Protein AF-A0AAV2BES8-F1 (afdb_monomer_lite)

pLDDT: mean 92.17, std 6.55, range [52.53, 98.25]

Secondary structure (DSSP, 8-state):
-THHHHHHHHHHHHTT--S---TT--S-THHHHHHHHHHHHHHHH--S-TTSHHHHHHHHHHHHHHHHHHHHHHHHHH-TTS-HHHHHHHHHHHHT-HHHHHHHTSS-SHHHHHHHHHHHHHHHHTT-HHHHHHHHHHHHHH-GGGHHHHHHHHHHHH-

Sequence (159 aa):
MDEIFHYPQALKYYKGIYNEWDPKITTPPGLYLFTSAILTPLSKVSTLSIIELACFRLVNIFFTIGTLYVIYRILQFHHKKDEPRILLLSSFNITIFPLLYFFNFLYYTDCGSTFFVLLMYYWHLRKFYFSASFAGAVSLLFRQTNIVWMFYFTLLQVY

Radius of gyration: 16.87 Å; chains: 1; bounding box: 44×33×49 Å

Organism: NCBI:txid280406

InterPro domains:
  IPR016900 Alpha-2-glucosyltransferase Alg10 [PF04922] (1-158)
  IPR016900 Alpha-2-glucosyltransferase Alg10 [PTHR12989] (1-158)

Foldseek 3Di:
DCLVQVLVVLLCLLVVNPPDHDPVDPAACLLSPQLSVPQNVVVVVDPDDCSDQQNLLVSLLVLLVLQLVLQLLVCCLVVVPDDSVVSSVVSVCVSCPVVNVVCSRGNALVSLLSNLLSQLVSCLSVVVNVSSVVSLVSSSNSPVVSVVSVVVSVVVVVD

Structure (mmCIF, N/CA/C/O backbone):
data_AF-A0AAV2BES8-F1
#
_entry.id   AF-A0AAV2BES8-F1
#
loop_
_atom_site.group_PDB
_atom_site.id
_atom_site.type_symbol
_atom_site.label_atom_id
_atom_site.label_alt_id
_atom_site.label_comp_id
_atom_site.label_asym_id
_atom_site.label_entity_id
_atom_site.label_seq_id
_atom_site.pdbx_PDB_ins_code
_atom_site.Cartn_x
_atom_site.Cartn_y
_atom_site.Cartn_z
_atom_site.occupancy
_atom_site.B_iso_or_equiv
_atom_site.auth_seq_id
_atom_site.auth_comp_id
_atom_site.auth_asym_id
_atom_site.auth_atom_id
_atom_site.pdbx_PDB_model_num
ATOM 1 N N . MET A 1 1 ? 12.749 -14.893 -2.806 1.00 72.75 1 MET A N 1
ATOM 2 C CA . MET A 1 1 ? 11.580 -13.997 -2.719 1.00 72.75 1 MET A CA 1
ATOM 3 C C . MET A 1 1 ? 11.374 -13.356 -4.084 1.00 72.75 1 MET A C 1
ATOM 5 O O . MET A 1 1 ? 12.367 -13.145 -4.773 1.00 72.75 1 MET A O 1
ATOM 9 N N . ASP A 1 2 ? 10.137 -13.058 -4.475 1.00 85.50 2 ASP A N 1
ATOM 10 C CA . ASP A 1 2 ? 9.783 -12.783 -5.878 1.00 85.50 2 ASP A CA 1
ATOM 11 C C . ASP A 1 2 ? 10.128 -11.354 -6.348 1.00 85.50 2 ASP A C 1
ATOM 13 O O . ASP A 1 2 ? 9.805 -10.979 -7.472 1.00 85.50 2 ASP A O 1
ATOM 17 N N . GLU A 1 3 ? 10.839 -10.555 -5.535 1.00 92.31 3 GLU A N 1
ATOM 18 C CA . GLU A 1 3 ? 11.344 -9.211 -5.897 1.00 92.31 3 GLU A CA 1
ATOM 19 C C . GLU A 1 3 ? 12.122 -9.224 -7.225 1.00 92.31 3 GLU A C 1
ATOM 21 O O . GLU A 1 3 ? 11.999 -8.299 -8.029 1.00 92.31 3 GLU A O 1
ATOM 26 N N . ILE A 1 4 ? 12.855 -10.312 -7.490 1.00 93.25 4 ILE A N 1
ATOM 27 C CA . ILE A 1 4 ? 13.585 -10.536 -8.745 1.00 93.25 4 ILE A CA 1
ATOM 28 C C . ILE A 1 4 ? 12.672 -10.539 -9.983 1.00 93.25 4 ILE A C 1
ATOM 30 O O . ILE A 1 4 ? 13.133 -10.192 -11.066 1.00 93.25 4 ILE A O 1
ATOM 34 N N . PHE A 1 5 ? 11.390 -10.882 -9.828 1.00 94.31 5 PHE A N 1
ATOM 35 C CA . PHE A 1 5 ? 10.373 -10.808 -10.882 1.00 94.31 5 PHE A CA 1
ATOM 36 C C . PHE A 1 5 ? 9.613 -9.471 -10.834 1.00 94.31 5 PHE A C 1
ATOM 38 O O . PHE A 1 5 ? 9.344 -8.870 -11.874 1.00 94.31 5 PHE A O 1
ATOM 45 N N . HIS A 1 6 ? 9.319 -8.942 -9.638 1.00 94.88 6 HIS A N 1
ATOM 46 C CA . HIS A 1 6 ? 8.580 -7.680 -9.497 1.00 94.88 6 HIS A CA 1
ATOM 47 C C . HIS A 1 6 ? 9.350 -6.458 -10.009 1.00 94.88 6 HIS A C 1
ATOM 49 O O . HIS A 1 6 ? 8.744 -5.598 -10.646 1.00 94.88 6 HIS A O 1
ATOM 55 N N . TYR A 1 7 ? 10.656 -6.355 -9.752 1.00 94.50 7 TYR A N 1
ATOM 56 C CA . TYR A 1 7 ? 11.430 -5.178 -10.155 1.00 94.50 7 TYR A CA 1
ATOM 57 C C . TYR A 1 7 ? 11.533 -5.015 -11.685 1.00 94.50 7 TYR A C 1
ATOM 59 O O . TYR A 1 7 ? 11.187 -3.938 -12.179 1.00 94.50 7 TYR A O 1
ATOM 67 N N . PRO A 1 8 ? 11.907 -6.047 -12.475 1.00 95.31 8 PRO A N 1
ATOM 68 C CA . PRO A 1 8 ? 11.897 -5.939 -13.934 1.00 95.31 8 PRO A CA 1
ATOM 69 C C . PRO A 1 8 ? 10.517 -5.580 -14.496 1.00 95.31 8 PRO A C 1
ATOM 71 O O . PRO A 1 8 ? 10.422 -4.741 -15.392 1.00 95.31 8 PRO A O 1
ATOM 74 N N . GLN A 1 9 ? 9.443 -6.160 -13.948 1.00 96.44 9 GLN A N 1
ATOM 75 C CA . GLN A 1 9 ? 8.076 -5.848 -14.368 1.00 96.44 9 GLN A CA 1
ATOM 76 C C . GLN A 1 9 ? 7.696 -4.390 -14.061 1.00 96.44 9 GLN A C 1
ATOM 78 O O . GLN A 1 9 ? 7.124 -3.701 -14.907 1.00 96.44 9 GLN A O 1
ATOM 83 N N . ALA A 1 10 ? 8.063 -3.882 -12.884 1.00 95.25 10 ALA A N 1
ATOM 84 C CA . ALA A 1 10 ? 7.835 -2.489 -12.517 1.00 95.25 10 ALA A CA 1
ATOM 85 C C . ALA A 1 10 ? 8.595 -1.513 -13.417 1.00 95.25 10 ALA A C 1
ATOM 87 O O . ALA A 1 10 ? 8.065 -0.461 -13.773 1.00 95.25 10 ALA A O 1
ATOM 88 N N . LEU A 1 11 ? 9.812 -1.874 -13.833 1.00 94.69 11 LEU A N 1
ATOM 89 C CA . LEU A 1 11 ? 10.601 -1.067 -14.756 1.00 94.69 11 LEU A CA 1
ATOM 90 C C . LEU A 1 11 ? 9.925 -0.942 -16.130 1.00 94.69 11 LEU A C 1
ATOM 92 O O . LEU A 1 11 ? 9.980 0.130 -16.735 1.00 94.69 11 LEU A O 1
ATOM 96 N N . LYS A 1 12 ? 9.258 -1.997 -16.618 1.00 95.25 12 LYS A N 1
ATOM 97 C CA . LYS A 1 12 ? 8.456 -1.933 -17.853 1.00 95.25 12 LYS A CA 1
ATOM 98 C C . LYS A 1 12 ? 7.310 -0.931 -17.717 1.00 95.25 12 LYS A C 1
ATOM 100 O O . LYS A 1 12 ? 7.178 -0.045 -18.558 1.00 95.25 12 LYS A O 1
ATOM 105 N N . TYR A 1 13 ? 6.563 -1.002 -16.615 1.00 95.12 13 TYR A N 1
ATOM 106 C CA . TYR A 1 13 ? 5.466 -0.073 -16.321 1.00 95.12 13 TYR A CA 1
ATOM 107 C C . TYR A 1 13 ? 5.957 1.372 -16.195 1.00 95.12 13 TYR A C 1
ATOM 109 O O . TYR A 1 13 ? 5.356 2.276 -16.767 1.00 95.12 13 TYR A O 1
ATOM 117 N N . TYR A 1 14 ? 7.081 1.590 -15.508 1.00 92.75 14 TYR A N 1
ATOM 118 C CA . TYR A 1 14 ? 7.716 2.905 -15.401 1.00 92.75 14 TYR A CA 1
ATOM 119 C C . TYR A 1 14 ? 8.109 3.484 -16.774 1.00 92.75 14 TYR A C 1
ATOM 121 O O . TYR A 1 14 ? 7.994 4.689 -16.989 1.00 92.75 14 TYR A O 1
ATOM 129 N N . LYS A 1 15 ? 8.520 2.630 -17.722 1.00 92.75 15 LYS A N 1
ATOM 130 C CA . LYS A 1 15 ? 8.817 2.998 -19.119 1.00 92.75 15 LYS A CA 1
ATOM 131 C C . LYS A 1 15 ? 7.570 3.143 -20.006 1.00 92.75 15 LYS A C 1
ATOM 133 O O . LYS A 1 15 ? 7.713 3.406 -21.196 1.00 92.75 15 LYS A O 1
ATOM 138 N N . GLY A 1 16 ? 6.365 2.967 -19.462 1.00 93.44 16 GLY A N 1
ATOM 139 C CA . GLY A 1 16 ? 5.108 3.046 -20.210 1.00 93.44 16 GLY A CA 1
ATOM 140 C C . GLY A 1 16 ? 4.752 1.783 -21.004 1.00 93.44 16 GLY A C 1
ATOM 141 O O . GLY A 1 16 ? 3.846 1.815 -21.833 1.00 93.44 16 GLY A O 1
ATOM 142 N N . ILE A 1 17 ? 5.444 0.665 -20.768 1.00 95.75 17 ILE A N 1
ATOM 143 C CA . ILE A 1 17 ? 5.166 -0.623 -21.413 1.00 95.75 17 ILE A CA 1
ATOM 144 C C . ILE A 1 17 ? 4.203 -1.409 -20.516 1.00 95.75 17 ILE A C 1
ATOM 146 O O . ILE A 1 17 ? 4.624 -2.109 -19.595 1.00 95.75 17 ILE A O 1
ATOM 150 N N . TYR A 1 18 ? 2.901 -1.278 -20.785 1.00 94.06 18 TYR A N 1
ATOM 151 C CA . TYR A 1 18 ? 1.830 -1.906 -19.992 1.00 94.06 18 TYR A CA 1
ATOM 152 C C . TYR A 1 18 ? 1.313 -3.232 -20.568 1.00 94.06 18 TYR A C 1
ATOM 154 O O . TYR A 1 18 ? 0.618 -3.969 -19.876 1.00 94.06 18 TYR A O 1
ATOM 162 N N . ASN A 1 19 ? 1.652 -3.540 -21.822 1.00 94.06 19 ASN A N 1
ATOM 163 C CA . ASN A 1 19 ? 1.127 -4.705 -22.547 1.00 94.06 19 ASN A CA 1
ATOM 164 C C . ASN A 1 19 ? 2.003 -5.961 -22.411 1.00 94.06 19 ASN A C 1
ATOM 166 O O . ASN A 1 19 ? 1.688 -6.996 -22.989 1.00 94.06 19 ASN A O 1
ATOM 170 N N . GLU A 1 20 ? 3.110 -5.879 -21.672 1.00 95.00 20 GLU A N 1
ATOM 171 C CA . GLU A 1 20 ? 3.991 -7.013 -21.403 1.00 95.00 20 GLU A CA 1
ATOM 172 C C . GLU A 1 20 ? 3.872 -7.463 -19.950 1.00 95.00 20 GLU A C 1
ATOM 174 O O . GLU A 1 20 ? 3.903 -6.642 -19.030 1.00 95.00 20 GLU A O 1
ATOM 179 N N . TRP A 1 21 ? 3.825 -8.778 -19.745 1.00 95.50 21 TRP A N 1
ATOM 180 C CA . TRP A 1 21 ? 3.674 -9.377 -18.426 1.00 95.50 21 TRP A CA 1
ATOM 181 C C . TRP A 1 21 ? 4.613 -10.568 -18.240 1.00 95.50 21 TRP A C 1
ATOM 183 O O . TRP A 1 21 ? 4.675 -11.449 -19.098 1.00 95.50 21 TRP A O 1
ATOM 193 N N . ASP A 1 22 ? 5.348 -10.598 -17.130 1.00 95.00 22 ASP A N 1
ATOM 194 C CA . ASP A 1 22 ? 6.148 -11.759 -16.743 1.00 95.00 22 ASP A CA 1
ATOM 195 C C . ASP A 1 22 ? 5.221 -12.910 -16.297 1.00 95.00 22 ASP A C 1
ATOM 197 O O . ASP A 1 22 ? 4.454 -12.751 -15.342 1.00 95.00 22 ASP A O 1
ATOM 201 N N . PRO A 1 23 ? 5.283 -14.088 -16.946 1.00 95.06 23 PRO A N 1
ATOM 202 C CA . PRO A 1 23 ? 4.385 -15.204 -16.656 1.00 95.06 23 PRO A CA 1
ATOM 203 C C . PRO A 1 23 ? 4.559 -15.798 -15.251 1.00 95.06 23 PRO A C 1
ATOM 205 O O . PRO A 1 23 ? 3.697 -16.552 -14.806 1.00 95.06 23 PRO A O 1
ATOM 208 N N . LYS A 1 24 ? 5.649 -15.488 -14.537 1.00 93.69 24 LYS A N 1
ATOM 209 C CA . LYS A 1 24 ? 5.860 -15.942 -13.153 1.00 93.69 24 LYS A CA 1
ATOM 210 C C . LYS A 1 24 ? 5.101 -15.104 -12.126 1.00 93.69 24 LYS A C 1
ATOM 212 O O . LYS A 1 24 ? 5.006 -15.507 -10.969 1.00 93.69 24 LYS A O 1
ATOM 217 N N . ILE A 1 25 ? 4.560 -13.956 -12.528 1.00 94.00 25 ILE A N 1
ATOM 218 C CA . ILE A 1 25 ? 3.859 -13.033 -11.638 1.00 94.00 25 ILE A CA 1
ATOM 219 C C . ILE A 1 25 ? 2.368 -13.357 -11.659 1.00 94.00 25 ILE A C 1
ATOM 221 O O . ILE A 1 25 ? 1.687 -13.188 -12.670 1.00 94.00 25 ILE A O 1
ATOM 225 N N . THR A 1 26 ? 1.859 -13.801 -10.513 1.00 92.94 26 THR A N 1
ATOM 226 C CA . THR A 1 26 ? 0.450 -14.188 -10.318 1.00 92.94 26 THR A CA 1
ATOM 227 C C . THR A 1 26 ? -0.371 -13.117 -9.593 1.00 92.94 26 THR A C 1
ATOM 229 O O . THR A 1 26 ? -1.599 -13.196 -9.543 1.00 92.94 26 THR A O 1
ATOM 232 N N . THR A 1 27 ? 0.285 -12.099 -9.031 1.00 93.88 27 THR A N 1
ATOM 233 C CA . THR A 1 27 ? -0.365 -10.963 -8.363 1.00 93.88 27 THR A CA 1
ATOM 234 C C . THR A 1 27 ? -0.848 -9.922 -9.374 1.00 93.88 27 THR A C 1
ATOM 236 O O . THR A 1 27 ? -0.191 -9.742 -10.395 1.00 93.88 27 THR A O 1
ATOM 239 N N . PRO A 1 28 ? -1.921 -9.161 -9.103 1.00 95.56 28 PRO A N 1
ATOM 240 C CA . PRO A 1 28 ? -2.375 -8.117 -10.023 1.00 95.56 28 PRO A CA 1
ATOM 241 C C . PRO A 1 28 ? -1.405 -6.908 -10.086 1.00 95.56 28 PRO A C 1
ATOM 243 O O . PRO A 1 28 ? -0.471 -6.806 -9.286 1.00 95.56 28 PRO A O 1
ATOM 246 N N . PRO A 1 29 ? -1.588 -5.973 -11.041 1.00 96.25 29 PRO A N 1
ATOM 247 C CA . PRO A 1 29 ? -0.579 -4.965 -11.392 1.00 96.25 29 PRO A CA 1
ATOM 248 C C . PRO A 1 29 ? -0.507 -3.749 -10.456 1.00 96.25 29 PRO A C 1
ATOM 250 O O . PRO A 1 29 ? 0.193 -2.784 -10.770 1.00 96.25 29 PRO A O 1
ATOM 253 N N . GLY A 1 30 ? -1.222 -3.744 -9.328 1.00 96.25 30 GLY A N 1
ATOM 254 C CA . GLY A 1 30 ? -1.369 -2.578 -8.452 1.00 96.25 30 GLY A CA 1
ATOM 255 C C . GLY A 1 30 ? -0.035 -2.000 -7.996 1.00 96.25 30 GLY A C 1
ATOM 256 O O . GLY A 1 30 ? 0.182 -0.798 -8.125 1.00 96.25 30 GLY A O 1
ATOM 257 N N . LEU A 1 31 ? 0.904 -2.848 -7.569 1.00 96.12 31 LEU A N 1
ATOM 258 C CA . LEU A 1 31 ? 2.239 -2.405 -7.159 1.00 96.12 31 LEU A CA 1
ATOM 259 C C . LEU A 1 31 ? 2.932 -1.578 -8.257 1.00 96.12 31 LEU A C 1
ATOM 261 O O . LEU A 1 31 ? 3.480 -0.510 -7.981 1.00 96.12 31 LEU A O 1
ATOM 265 N N . TYR A 1 32 ? 2.856 -2.030 -9.508 1.00 96.31 32 TYR A N 1
ATOM 266 C CA . TYR A 1 32 ? 3.529 -1.399 -10.644 1.00 96.31 32 TYR A CA 1
ATOM 267 C C . TYR A 1 32 ? 2.826 -0.126 -11.102 1.00 96.31 32 TYR A C 1
ATOM 269 O O . TYR A 1 32 ? 3.48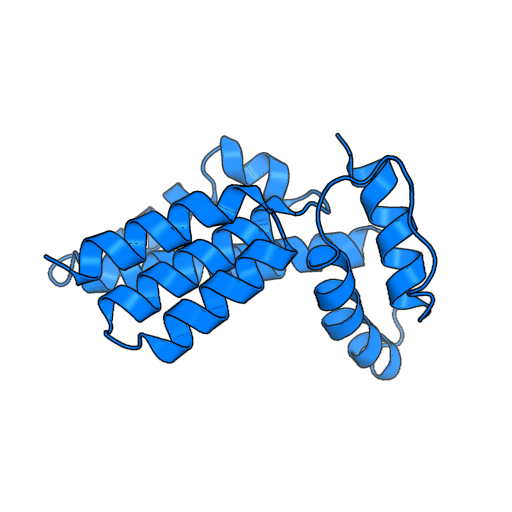8 0.864 -11.405 1.00 96.31 32 TYR A O 1
ATOM 277 N N . LEU A 1 33 ? 1.489 -0.134 -11.109 1.00 96.25 33 LEU A N 1
ATOM 278 C CA . LEU A 1 33 ? 0.677 1.039 -11.428 1.00 96.25 33 LEU A CA 1
ATOM 279 C C . LEU A 1 33 ? 0.957 2.176 -10.444 1.00 96.25 33 LEU A C 1
ATOM 281 O O . LEU A 1 33 ? 1.255 3.290 -10.866 1.00 96.25 33 LEU A O 1
ATOM 285 N N . PHE A 1 34 ? 0.936 1.885 -9.141 1.00 95.75 34 PHE A N 1
ATOM 286 C CA . PHE A 1 34 ? 1.240 2.875 -8.107 1.00 95.75 34 PHE A CA 1
ATOM 287 C C . PHE A 1 34 ? 2.691 3.343 -8.177 1.00 95.75 34 PHE A C 1
ATOM 289 O O . PHE A 1 34 ? 2.961 4.535 -8.055 1.00 95.75 34 PHE A O 1
ATOM 296 N N . THR A 1 35 ? 3.626 2.428 -8.428 1.00 94.75 35 THR A N 1
ATOM 297 C CA . THR A 1 35 ? 5.04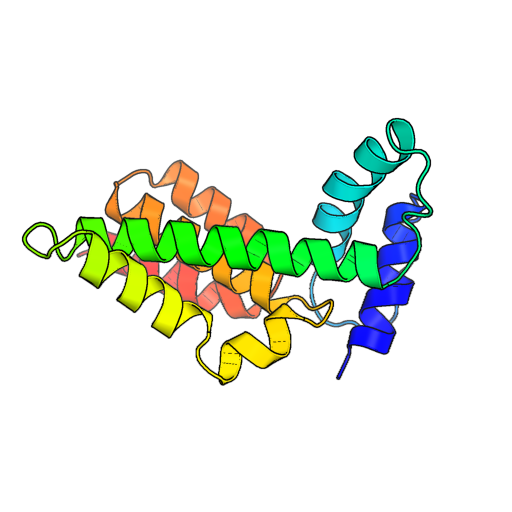0 2.789 -8.561 1.00 94.75 35 THR A CA 1
ATOM 298 C C . THR A 1 35 ? 5.274 3.718 -9.746 1.00 94.75 35 THR A C 1
ATOM 300 O O . THR A 1 35 ? 5.911 4.753 -9.581 1.00 94.75 35 THR A O 1
ATOM 303 N N . SER A 1 36 ? 4.710 3.417 -10.918 1.00 93.81 36 SER A N 1
ATOM 304 C CA . SER A 1 36 ? 4.778 4.317 -12.074 1.00 93.81 36 SER A CA 1
ATOM 305 C C . SER A 1 36 ? 4.090 5.654 -11.780 1.00 93.81 36 SER A C 1
ATOM 307 O O . SER A 1 36 ? 4.675 6.701 -12.039 1.00 93.81 36 SER A O 1
ATOM 309 N N . ALA A 1 37 ? 2.907 5.648 -11.159 1.00 93.19 37 ALA A N 1
ATOM 310 C CA . ALA A 1 37 ? 2.191 6.875 -10.814 1.00 93.19 37 ALA A CA 1
ATOM 311 C C . ALA A 1 37 ? 2.980 7.796 -9.863 1.00 93.19 37 ALA A C 1
ATOM 313 O O . ALA A 1 37 ? 2.871 9.014 -9.978 1.00 93.19 37 ALA A O 1
ATOM 314 N N . ILE A 1 38 ? 3.783 7.236 -8.951 1.00 91.06 38 ILE A N 1
ATOM 315 C CA . ILE A 1 38 ? 4.615 8.000 -8.008 1.00 91.06 38 ILE A CA 1
ATOM 316 C C . ILE A 1 38 ? 5.945 8.422 -8.648 1.00 91.06 38 ILE A C 1
ATOM 318 O O . ILE A 1 38 ? 6.341 9.583 -8.556 1.00 91.06 38 ILE A O 1
ATOM 322 N N . LEU A 1 39 ? 6.650 7.493 -9.300 1.00 91.06 39 LEU A N 1
ATOM 323 C CA . LEU A 1 39 ? 8.020 7.719 -9.768 1.00 91.06 39 LEU A CA 1
ATOM 324 C C . LEU A 1 39 ? 8.093 8.492 -11.090 1.00 91.06 39 LEU A C 1
ATOM 326 O O . LEU A 1 39 ? 9.018 9.279 -11.276 1.00 91.06 39 LEU A O 1
ATOM 330 N N . THR A 1 40 ? 7.139 8.314 -12.007 1.00 89.06 40 THR A N 1
ATOM 331 C CA . THR A 1 40 ? 7.128 9.013 -13.305 1.00 89.06 40 THR A CA 1
ATOM 332 C C . THR A 1 40 ? 7.008 10.542 -13.191 1.00 89.06 40 THR A C 1
ATOM 334 O O . THR A 1 40 ? 7.724 11.235 -13.913 1.00 89.06 40 THR A O 1
ATOM 337 N N . PRO A 1 41 ? 6.145 11.139 -12.343 1.00 88.81 41 PRO A N 1
ATOM 338 C CA . PRO A 1 41 ? 6.168 12.589 -12.153 1.00 88.81 41 PRO A CA 1
ATOM 339 C C . PRO A 1 41 ? 7.430 13.044 -11.412 1.00 88.81 41 PRO A C 1
ATOM 341 O O . PRO A 1 41 ? 7.986 14.086 -11.751 1.00 88.81 41 PRO A O 1
ATOM 344 N N . LEU A 1 42 ? 7.921 12.252 -10.452 1.00 86.56 42 LEU A N 1
ATOM 345 C CA . LEU A 1 42 ? 9.120 12.585 -9.688 1.00 86.56 42 LEU A CA 1
ATOM 346 C C . LEU A 1 42 ? 10.369 12.651 -10.577 1.00 86.56 42 LEU A C 1
ATOM 348 O O . LEU A 1 42 ? 11.201 13.533 -10.385 1.00 86.56 42 LEU A O 1
ATOM 352 N N . SER A 1 43 ? 10.479 11.786 -11.590 1.00 86.38 43 SER A N 1
ATOM 353 C CA . SER A 1 43 ? 11.630 11.773 -12.506 1.00 86.38 43 SER A CA 1
ATOM 354 C C . SER A 1 43 ? 11.670 12.956 -13.459 1.00 86.38 43 SER A C 1
ATOM 356 O O . SER A 1 43 ? 12.733 13.292 -13.966 1.00 86.38 43 SER A O 1
ATOM 358 N N . LYS A 1 44 ? 10.535 13.626 -13.677 1.00 85.31 44 LYS A N 1
ATOM 359 C CA . LYS A 1 44 ? 10.482 14.868 -14.460 1.00 85.31 44 LYS A CA 1
ATOM 360 C C . LYS A 1 44 ? 10.974 16.082 -13.674 1.00 85.31 44 LYS A C 1
ATOM 362 O O . LYS A 1 44 ? 11.337 17.082 -14.281 1.00 85.31 44 LYS A O 1
ATOM 367 N N . VAL A 1 45 ? 10.942 16.008 -12.344 1.00 85.56 45 VAL A N 1
ATOM 368 C CA . VAL A 1 45 ? 11.304 17.115 -11.444 1.00 85.56 45 VAL A CA 1
ATOM 369 C C . VAL A 1 45 ? 12.683 16.899 -10.816 1.00 85.56 45 VAL A C 1
ATOM 371 O O . VAL A 1 45 ? 13.377 17.857 -10.489 1.00 85.56 45 VAL A O 1
ATOM 374 N N . SER A 1 46 ? 13.089 15.644 -10.637 1.00 79.62 46 SER A N 1
ATOM 375 C CA . SER A 1 46 ? 14.358 15.270 -10.024 1.00 79.62 46 SER A CA 1
ATOM 376 C C . SER A 1 46 ? 15.475 15.124 -11.057 1.00 79.62 46 SER A C 1
ATOM 378 O O . SER A 1 46 ? 15.253 14.664 -12.171 1.00 79.62 46 SER A O 1
ATOM 380 N N . THR A 1 47 ? 16.703 15.443 -10.651 1.00 75.31 47 THR A N 1
ATOM 381 C CA . THR A 1 47 ? 17.930 15.134 -11.401 1.00 75.31 47 THR A CA 1
ATOM 382 C C . THR A 1 47 ? 18.475 13.732 -11.097 1.00 75.31 47 THR A C 1
ATOM 384 O O . THR A 1 47 ? 19.503 13.340 -11.648 1.00 75.31 47 THR A O 1
ATOM 387 N N . LEU A 1 48 ? 17.820 12.978 -10.205 1.00 71.81 48 LEU A N 1
ATOM 388 C CA . LEU A 1 48 ? 18.274 11.666 -9.751 1.00 71.81 48 LEU A CA 1
ATOM 389 C C . LEU A 1 48 ? 17.933 10.544 -10.742 1.00 71.81 48 LEU A C 1
ATOM 391 O O . LEU A 1 48 ? 16.910 1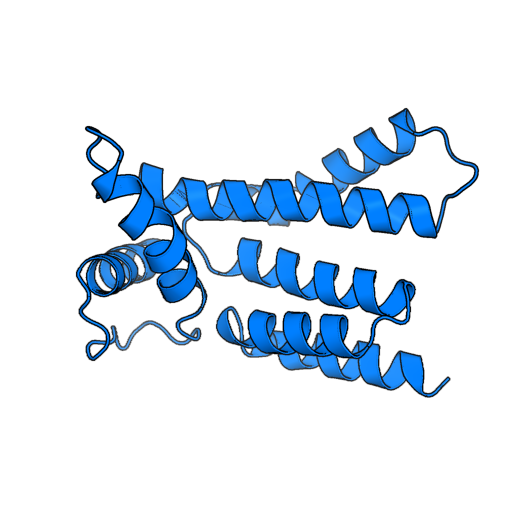0.550 -11.427 1.00 71.81 48 LEU A O 1
ATOM 395 N N . SER A 1 49 ? 18.778 9.516 -10.732 1.00 75.06 49 SER A N 1
ATOM 396 C CA . SER A 1 49 ? 18.555 8.218 -11.372 1.00 75.06 49 SER A CA 1
ATOM 397 C C . SER A 1 49 ? 17.423 7.456 -10.656 1.00 75.06 49 SER A C 1
ATOM 399 O O . SER A 1 49 ? 17.646 6.724 -9.700 1.00 75.06 49 SER A O 1
ATOM 401 N N . ILE A 1 50 ? 16.171 7.624 -11.104 1.00 79.81 50 ILE A N 1
ATOM 402 C CA . ILE A 1 50 ? 14.987 6.979 -10.477 1.00 79.81 50 ILE A CA 1
ATOM 403 C C . ILE A 1 50 ? 14.848 5.486 -10.849 1.00 79.81 50 ILE A C 1
ATOM 405 O O . ILE A 1 50 ? 13.972 4.777 -10.360 1.00 79.81 50 ILE A O 1
ATOM 409 N N . ILE A 1 51 ? 15.727 4.975 -11.711 1.00 79.88 51 ILE A N 1
ATOM 410 C CA . ILE A 1 51 ? 15.659 3.591 -12.199 1.00 79.88 51 ILE A CA 1
ATOM 411 C C . ILE A 1 51 ? 16.211 2.598 -11.168 1.00 79.88 51 ILE A C 1
ATOM 413 O O . ILE A 1 51 ? 15.908 1.415 -11.248 1.00 79.88 51 ILE A O 1
ATOM 417 N N . GLU A 1 52 ? 16.977 3.049 -10.179 1.00 87.44 52 GLU A N 1
ATOM 418 C CA . GLU A 1 52 ? 17.577 2.167 -9.180 1.00 87.44 52 GLU A CA 1
ATOM 419 C C . GLU A 1 52 ? 16.529 1.447 -8.322 1.00 87.44 52 GLU A C 1
ATOM 421 O O . GLU A 1 52 ? 15.567 2.050 -7.849 1.00 87.44 52 GLU A O 1
ATOM 426 N N . LEU A 1 53 ? 16.762 0.160 -8.034 1.00 88.75 53 LEU A N 1
ATOM 427 C CA . LEU A 1 53 ? 15.903 -0.664 -7.170 1.00 88.75 53 LEU A CA 1
ATOM 428 C C . LEU A 1 53 ? 15.597 0.007 -5.819 1.00 88.75 53 LEU A C 1
ATOM 430 O O . LEU A 1 53 ? 14.506 -0.166 -5.276 1.00 88.75 53 LEU A O 1
ATOM 434 N N . ALA A 1 54 ? 16.528 0.808 -5.293 1.00 89.81 54 ALA A N 1
ATOM 435 C CA . ALA A 1 54 ? 16.318 1.596 -4.084 1.00 89.81 54 ALA A CA 1
ATOM 436 C C . ALA A 1 54 ? 15.095 2.525 -4.202 1.00 89.81 54 ALA A C 1
ATOM 438 O O . ALA A 1 54 ? 14.254 2.529 -3.306 1.00 89.81 54 ALA A O 1
ATOM 439 N N . CYS A 1 55 ? 14.930 3.238 -5.322 1.00 90.00 55 CYS A N 1
ATOM 440 C CA . CYS A 1 55 ? 13.787 4.123 -5.563 1.00 90.00 55 CYS A CA 1
ATOM 441 C C . CYS A 1 55 ? 12.456 3.363 -5.611 1.00 90.00 55 CYS A C 1
ATOM 443 O O . CYS A 1 55 ? 11.444 3.858 -5.121 1.00 90.00 55 CYS A O 1
ATOM 445 N N . PHE A 1 56 ? 12.457 2.140 -6.142 1.00 92.69 56 PHE A N 1
ATOM 446 C CA . PHE A 1 56 ? 11.274 1.280 -6.155 1.00 92.69 56 PHE A CA 1
ATOM 447 C C . PHE A 1 56 ? 10.928 0.812 -4.738 1.00 92.69 56 PHE A C 1
ATOM 449 O O . PHE A 1 56 ? 9.779 0.927 -4.316 1.00 92.69 56 PHE A O 1
ATOM 456 N N . ARG A 1 57 ? 11.918 0.376 -3.948 1.00 94.31 57 ARG A N 1
ATOM 457 C CA . ARG A 1 57 ? 11.721 -0.003 -2.536 1.00 94.31 57 ARG A CA 1
ATOM 458 C C . ARG A 1 57 ? 11.173 1.149 -1.684 1.00 94.31 57 ARG A C 1
ATOM 460 O O . ARG A 1 57 ? 10.377 0.899 -0.782 1.00 94.31 57 ARG A O 1
ATOM 467 N N . LEU A 1 58 ? 11.505 2.408 -1.999 1.00 92.69 58 LEU A N 1
ATOM 468 C CA . LEU A 1 58 ? 10.929 3.575 -1.311 1.00 92.69 58 LEU A CA 1
ATOM 469 C C . LEU A 1 58 ? 9.399 3.658 -1.434 1.00 92.69 58 LEU A C 1
ATOM 471 O O . LEU A 1 58 ? 8.754 4.183 -0.528 1.00 92.69 58 LEU A O 1
ATOM 475 N N . VAL A 1 59 ? 8.796 3.100 -2.488 1.00 93.25 59 VAL A N 1
ATOM 476 C CA . VAL A 1 59 ? 7.330 3.017 -2.615 1.00 93.25 59 VAL A CA 1
ATOM 477 C C . VAL A 1 59 ? 6.730 2.160 -1.493 1.00 93.25 59 VAL A C 1
ATOM 479 O O . VAL A 1 59 ? 5.704 2.517 -0.913 1.00 93.25 59 VAL A O 1
ATOM 482 N N . ASN A 1 60 ? 7.395 1.071 -1.107 1.00 93.56 60 ASN A N 1
ATOM 483 C CA . ASN A 1 60 ? 6.949 0.240 0.012 1.00 93.56 60 ASN A CA 1
ATOM 484 C C . ASN A 1 60 ? 7.158 0.921 1.363 1.00 93.56 60 ASN A C 1
ATOM 486 O O . ASN A 1 60 ? 6.307 0.801 2.247 1.00 93.56 60 ASN A O 1
ATOM 490 N N . ILE A 1 61 ? 8.219 1.715 1.504 1.00 92.88 61 ILE A N 1
ATOM 491 C CA . ILE A 1 61 ? 8.427 2.560 2.685 1.00 92.88 61 ILE A CA 1
ATOM 492 C C . ILE A 1 61 ? 7.313 3.609 2.797 1.00 92.88 61 ILE A C 1
ATOM 494 O O . ILE A 1 61 ? 6.767 3.800 3.883 1.00 92.88 61 ILE A O 1
ATOM 498 N N . PHE A 1 62 ? 6.896 4.221 1.685 1.00 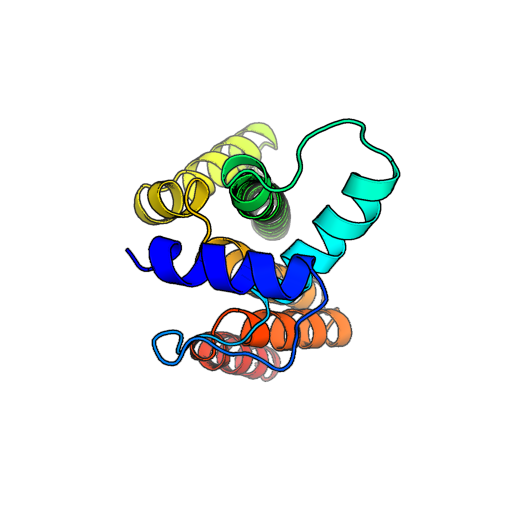94.12 62 PHE A N 1
ATOM 499 C CA . PHE A 1 62 ? 5.750 5.131 1.656 1.00 94.12 62 PHE A CA 1
ATOM 500 C C . PHE A 1 62 ? 4.465 4.450 2.158 1.00 94.12 62 PHE A C 1
ATOM 502 O O . PHE A 1 62 ? 3.801 4.973 3.056 1.00 94.12 62 PHE A O 1
ATOM 509 N N . PHE A 1 63 ? 4.146 3.249 1.663 1.00 95.50 63 PHE A N 1
ATOM 510 C CA . PHE A 1 63 ? 2.995 2.484 2.159 1.00 95.50 63 PHE A CA 1
ATOM 511 C C . PHE A 1 63 ? 3.133 2.069 3.627 1.00 95.50 63 PHE A C 1
ATOM 513 O O . PHE A 1 63 ? 2.141 2.051 4.356 1.00 95.50 63 PHE A O 1
ATOM 520 N N . THR A 1 64 ? 4.346 1.774 4.089 1.00 94.38 64 THR A N 1
ATOM 521 C CA . THR A 1 64 ? 4.623 1.426 5.491 1.00 94.38 64 THR A CA 1
ATOM 522 C C . THR A 1 64 ? 4.373 2.617 6.418 1.00 94.38 64 THR A C 1
ATOM 524 O O . THR A 1 64 ? 3.713 2.474 7.446 1.00 94.38 64 THR A O 1
ATOM 527 N N . ILE A 1 65 ? 4.816 3.818 6.033 1.00 95.44 65 ILE A N 1
ATOM 528 C CA . ILE A 1 65 ? 4.533 5.060 6.771 1.00 95.44 65 ILE A CA 1
ATOM 529 C C . ILE A 1 65 ? 3.022 5.328 6.799 1.00 95.44 65 ILE A C 1
ATOM 531 O O . ILE A 1 65 ? 2.462 5.639 7.852 1.00 95.44 65 ILE A O 1
ATOM 535 N N . GLY A 1 66 ? 2.344 5.151 5.661 1.00 96.44 66 GLY A N 1
ATOM 536 C CA . GLY A 1 66 ? 0.886 5.239 5.585 1.00 96.44 66 GLY A CA 1
ATOM 537 C C . GLY A 1 66 ? 0.190 4.229 6.503 1.00 96.44 66 GLY A C 1
ATOM 538 O O . GLY A 1 66 ? -0.770 4.574 7.187 1.00 96.44 66 GLY A O 1
ATOM 539 N N . THR A 1 67 ? 0.703 3.001 6.570 1.00 96.06 67 THR A N 1
ATOM 540 C CA . THR A 1 67 ? 0.190 1.930 7.434 1.00 96.06 67 THR A CA 1
ATOM 541 C C . THR A 1 67 ? 0.304 2.308 8.906 1.00 96.06 67 THR A C 1
ATOM 543 O O . THR A 1 67 ? -0.693 2.235 9.622 1.00 96.06 67 THR A O 1
ATOM 546 N N . LEU A 1 68 ? 1.468 2.803 9.342 1.00 96.06 68 LEU A N 1
ATOM 547 C CA . LEU A 1 68 ? 1.669 3.306 10.704 1.00 96.06 68 LEU A CA 1
ATOM 548 C C . LEU A 1 68 ? 0.643 4.387 11.044 1.00 96.06 68 LEU A C 1
ATOM 550 O O . LEU A 1 68 ? -0.022 4.315 12.079 1.00 96.06 68 LEU A O 1
ATOM 554 N N . TYR A 1 69 ? 0.475 5.365 10.150 1.00 97.31 69 TYR A N 1
ATOM 555 C CA . TYR A 1 69 ? -0.496 6.436 10.339 1.00 97.31 69 TYR A CA 1
ATOM 556 C C . TYR A 1 69 ? -1.922 5.895 10.487 1.00 97.31 69 TYR A C 1
ATOM 558 O O . TYR A 1 69 ? -2.630 6.268 11.421 1.00 97.31 69 TYR A O 1
ATOM 566 N N . VAL A 1 70 ? -2.351 4.994 9.600 1.00 97.50 70 VAL A N 1
ATOM 567 C CA . VAL A 1 70 ? -3.701 4.416 9.643 1.00 97.50 70 VAL A CA 1
ATOM 568 C C . VAL A 1 70 ? -3.914 3.603 10.922 1.00 97.50 70 VAL A C 1
ATOM 570 O O . VAL A 1 70 ? -4.941 3.783 11.576 1.00 97.50 70 VAL A O 1
ATOM 573 N N . ILE A 1 71 ? -2.940 2.788 11.340 1.00 96.94 71 ILE A N 1
ATOM 574 C CA . ILE A 1 71 ? -2.993 2.045 12.610 1.00 96.94 71 ILE A CA 1
ATOM 575 C C . ILE A 1 71 ? -3.146 3.012 13.781 1.00 96.94 71 ILE A C 1
ATOM 577 O O . ILE A 1 71 ? -4.032 2.825 14.609 1.00 96.94 71 ILE A O 1
ATOM 581 N N . TYR A 1 72 ? -2.346 4.078 13.831 1.00 97.12 72 TYR A N 1
ATOM 582 C CA . TYR A 1 72 ? -2.470 5.099 14.867 1.00 97.12 72 TYR A CA 1
ATOM 583 C C . TYR A 1 72 ? -3.884 5.702 14.908 1.00 97.12 72 TYR A C 1
ATOM 585 O O . TYR A 1 72 ? -4.478 5.805 15.980 1.00 97.12 72 TYR A O 1
ATOM 593 N N . ARG A 1 73 ? -4.479 6.033 13.752 1.00 97.12 73 ARG A N 1
ATOM 594 C CA . ARG A 1 73 ? -5.853 6.567 13.682 1.00 97.12 73 ARG A CA 1
ATOM 595 C C . ARG A 1 73 ? -6.918 5.552 14.112 1.00 97.12 73 ARG A C 1
ATOM 597 O O . ARG A 1 73 ? -7.912 5.956 14.714 1.00 97.12 73 ARG A O 1
ATOM 604 N N . ILE A 1 74 ? -6.731 4.267 13.809 1.00 96.75 74 ILE A N 1
ATOM 605 C CA . ILE A 1 74 ? -7.610 3.178 14.267 1.00 96.75 74 ILE A CA 1
ATOM 606 C C . ILE A 1 74 ? -7.505 3.021 15.786 1.00 96.75 74 ILE A C 1
ATOM 608 O O . ILE A 1 74 ? -8.526 2.971 16.469 1.00 96.75 74 ILE A O 1
ATOM 612 N N . LEU A 1 75 ? -6.286 3.004 16.330 1.00 96.50 75 LEU A N 1
ATOM 613 C CA . LEU A 1 75 ? -6.060 2.916 17.769 1.00 96.50 75 LEU A CA 1
ATOM 614 C C . LEU A 1 75 ? -6.678 4.115 18.494 1.00 96.50 75 LEU A C 1
ATOM 616 O O . LEU A 1 75 ? -7.408 3.918 19.454 1.00 96.50 75 LEU A O 1
ATOM 620 N N . GLN A 1 76 ? -6.508 5.338 17.984 1.00 95.44 76 GLN A N 1
ATOM 621 C CA . GLN A 1 76 ? -7.189 6.523 18.521 1.00 95.44 76 GLN A CA 1
ATOM 622 C C . GLN A 1 76 ? -8.720 6.406 18.510 1.00 95.44 76 GLN A C 1
ATOM 624 O O . GLN A 1 76 ? -9.388 6.982 19.367 1.00 95.44 76 GLN A O 1
ATOM 629 N N . PHE A 1 77 ? -9.297 5.707 17.528 1.00 93.88 77 PHE A N 1
ATOM 630 C CA . PHE A 1 77 ? -10.744 5.526 17.445 1.00 93.88 77 PHE A CA 1
ATOM 631 C C . PHE A 1 77 ? -11.270 4.612 18.561 1.00 93.88 77 PHE A C 1
ATOM 633 O O . PHE A 1 77 ? -12.291 4.938 19.171 1.00 93.88 77 PHE A O 1
ATOM 640 N N . HIS A 1 78 ? -10.569 3.508 18.837 1.00 94.06 78 HIS A N 1
ATOM 641 C CA . HIS A 1 78 ? -10.963 2.509 19.840 1.00 94.06 78 HIS A CA 1
ATOM 642 C C . HIS A 1 78 ? -10.512 2.869 21.265 1.00 94.06 78 HIS A C 1
ATOM 644 O O . HIS A 1 78 ? -11.267 2.697 22.218 1.00 94.06 78 HIS A O 1
ATOM 650 N N . HIS A 1 79 ? -9.323 3.448 21.411 1.00 92.69 79 HIS A N 1
ATOM 651 C CA . HIS A 1 79 ? -8.647 3.721 22.681 1.00 92.69 79 HIS A CA 1
ATOM 652 C C . HIS A 1 79 ? -8.610 5.221 23.011 1.00 92.69 79 HIS A C 1
ATOM 654 O O . HIS A 1 79 ? -7.563 5.806 23.273 1.00 92.69 79 HIS A O 1
ATOM 660 N N . LYS A 1 80 ? -9.774 5.882 22.997 1.00 85.69 80 LYS A N 1
ATOM 661 C CA . LYS A 1 80 ? -9.878 7.354 23.134 1.00 85.69 80 LYS A CA 1
ATOM 662 C C . LYS A 1 80 ? -9.339 7.930 24.449 1.00 85.69 80 LYS A C 1
ATOM 664 O O . LYS A 1 80 ? -9.116 9.134 24.522 1.00 85.69 80 LYS A O 1
ATOM 669 N N . LYS A 1 81 ? -9.230 7.105 25.493 1.00 88.94 81 LYS A N 1
ATOM 670 C CA . LYS A 1 81 ? -8.784 7.513 26.835 1.00 88.94 81 LYS A CA 1
ATOM 671 C C . LYS A 1 81 ? -7.281 7.331 27.046 1.00 88.94 81 LYS A C 1
ATOM 673 O O . LYS A 1 81 ? -6.763 7.828 28.039 1.00 88.94 81 LYS A O 1
ATOM 678 N N . ASP A 1 82 ? -6.610 6.622 26.144 1.00 91.50 82 ASP A N 1
ATOM 679 C CA . ASP A 1 82 ? -5.201 6.291 26.298 1.00 91.50 82 ASP A CA 1
ATOM 680 C C . ASP A 1 82 ? -4.322 7.467 25.861 1.00 91.50 82 ASP A C 1
ATOM 682 O O . ASP A 1 82 ? -4.656 8.234 24.953 1.00 91.50 82 ASP A O 1
ATOM 686 N N . GLU A 1 83 ? -3.163 7.593 26.502 1.00 94.31 83 GLU A N 1
ATOM 687 C CA . GLU A 1 83 ? -2.196 8.647 26.205 1.00 94.31 83 GLU A CA 1
ATOM 688 C C . GLU A 1 83 ? -1.701 8.565 24.746 1.00 94.31 83 GLU A C 1
ATOM 690 O O . GLU A 1 83 ? -1.271 7.491 24.301 1.00 94.31 83 GLU A O 1
ATOM 695 N N . PRO A 1 84 ? -1.636 9.684 23.993 1.00 92.75 84 PRO A N 1
ATOM 696 C CA . PRO A 1 84 ? -1.216 9.678 22.587 1.00 92.75 84 PRO A CA 1
ATOM 697 C C . PRO A 1 84 ? 0.159 9.043 22.349 1.00 92.75 84 PRO A C 1
ATOM 699 O O . PRO A 1 84 ? 0.390 8.415 21.316 1.00 92.75 84 PRO A O 1
ATOM 702 N N . ARG A 1 85 ? 1.075 9.173 23.320 1.00 93.19 85 ARG A N 1
ATOM 703 C CA . ARG A 1 85 ? 2.407 8.552 23.265 1.00 93.19 85 ARG A CA 1
ATOM 704 C C . ARG A 1 85 ? 2.328 7.025 23.281 1.00 93.19 85 ARG A C 1
ATOM 706 O O . ARG A 1 85 ? 3.059 6.383 22.533 1.00 93.19 85 ARG A O 1
ATOM 713 N N . ILE A 1 86 ? 1.431 6.453 24.084 1.00 94.12 86 ILE A N 1
ATOM 714 C CA . ILE A 1 86 ? 1.223 5.001 24.166 1.00 94.12 86 ILE A CA 1
ATOM 715 C C . ILE A 1 86 ? 0.651 4.491 22.844 1.00 94.12 86 ILE A C 1
ATOM 717 O O . ILE A 1 86 ? 1.127 3.487 22.316 1.00 94.12 86 ILE A O 1
ATOM 721 N N . LEU A 1 87 ? -0.309 5.216 22.263 1.00 95.06 87 LEU A N 1
ATOM 722 C CA . LEU A 1 87 ? -0.893 4.868 20.967 1.00 95.06 87 LEU A CA 1
ATOM 723 C C . LEU A 1 87 ? 0.140 4.931 19.837 1.00 95.06 87 LEU A C 1
ATOM 725 O O . LEU A 1 87 ? 0.184 4.035 18.995 1.00 95.06 87 LEU A O 1
ATOM 729 N N . LEU A 1 88 ? 1.004 5.952 19.836 1.00 94.56 88 LEU A N 1
ATOM 730 C CA . LEU A 1 88 ? 2.073 6.083 18.849 1.00 94.56 88 LEU A CA 1
ATOM 731 C C . LEU A 1 88 ? 3.077 4.928 18.963 1.00 94.56 88 LEU A C 1
ATOM 733 O O . LEU A 1 88 ? 3.349 4.262 17.964 1.00 94.56 88 LEU A O 1
ATOM 737 N N . LEU A 1 89 ? 3.569 4.637 20.171 1.00 94.81 89 LEU A N 1
ATOM 738 C CA . LEU A 1 89 ? 4.493 3.522 20.411 1.00 94.81 89 LEU A CA 1
ATOM 739 C C . LEU A 1 89 ? 3.863 2.173 20.055 1.00 94.81 89 LEU A C 1
ATOM 741 O O . LEU A 1 89 ? 4.521 1.337 19.444 1.00 94.81 89 LEU A O 1
ATOM 745 N N . SER A 1 90 ? 2.580 1.984 20.361 1.00 94.12 90 SER A N 1
ATOM 746 C CA . SER A 1 90 ? 1.840 0.772 19.997 1.00 94.12 90 SER A CA 1
ATOM 747 C C . SER A 1 90 ? 1.704 0.636 18.482 1.00 94.12 90 SER A C 1
ATOM 749 O O . SER A 1 90 ? 1.979 -0.429 17.935 1.00 94.12 90 SER A O 1
ATOM 751 N N . SER A 1 91 ? 1.353 1.717 17.777 1.00 94.62 91 SER A N 1
ATOM 752 C CA . SER A 1 91 ? 1.267 1.707 16.311 1.00 94.62 91 SER A CA 1
ATOM 753 C C . SER A 1 91 ? 2.618 1.414 15.651 1.00 94.62 91 SER A C 1
ATOM 755 O O . SER A 1 91 ? 2.682 0.640 14.694 1.00 94.62 91 SER A O 1
ATOM 757 N N . PHE A 1 92 ? 3.707 1.958 16.203 1.00 93.94 92 PHE A N 1
ATOM 758 C CA . PHE A 1 92 ? 5.062 1.650 15.765 1.00 93.94 92 PHE A CA 1
ATOM 759 C C . PHE A 1 92 ? 5.395 0.176 16.010 1.00 93.94 92 PHE A C 1
ATOM 761 O O . PHE A 1 92 ? 5.791 -0.502 15.068 1.00 93.94 92 PHE A O 1
ATOM 768 N N . ASN A 1 93 ? 5.143 -0.338 17.220 1.00 94.19 93 ASN A N 1
ATOM 769 C CA . ASN A 1 93 ? 5.386 -1.734 17.593 1.00 94.19 93 ASN A CA 1
ATOM 770 C C . ASN A 1 93 ? 4.654 -2.726 16.670 1.00 94.19 93 ASN A C 1
ATOM 772 O O . ASN A 1 93 ? 5.232 -3.722 16.245 1.00 94.19 93 ASN A O 1
ATOM 776 N N . ILE A 1 94 ? 3.403 -2.426 16.304 1.00 92.69 94 ILE A N 1
ATOM 777 C CA . ILE A 1 94 ? 2.631 -3.233 15.347 1.00 92.69 94 ILE A CA 1
ATOM 778 C C . ILE A 1 94 ? 3.249 -3.155 13.944 1.00 92.69 94 ILE A C 1
ATOM 780 O O . ILE A 1 94 ? 3.370 -4.171 13.268 1.00 92.69 94 ILE A O 1
ATOM 784 N N . THR A 1 95 ? 3.665 -1.968 13.494 1.00 90.25 95 THR A N 1
ATOM 785 C CA . THR A 1 95 ? 4.200 -1.774 12.132 1.00 90.25 95 THR A CA 1
ATOM 786 C C . THR A 1 95 ? 5.569 -2.434 11.939 1.00 90.25 95 THR A C 1
ATOM 788 O O . THR A 1 95 ? 5.863 -2.946 10.859 1.00 90.25 95 THR A O 1
ATOM 791 N N . ILE A 1 96 ? 6.406 -2.454 12.980 1.00 89.69 96 ILE A N 1
ATOM 792 C CA . ILE A 1 96 ? 7.718 -3.120 12.958 1.00 89.69 96 ILE A CA 1
ATOM 793 C C . ILE A 1 96 ? 7.638 -4.607 13.310 1.00 89.69 96 ILE A C 1
ATOM 795 O O . ILE A 1 96 ? 8.682 -5.242 13.462 1.00 89.69 96 ILE A O 1
ATOM 799 N N . PHE A 1 97 ? 6.431 -5.159 13.478 1.00 89.50 97 PHE A N 1
ATOM 800 C CA . PHE A 1 97 ? 6.265 -6.560 13.834 1.00 89.50 97 PHE A CA 1
ATOM 801 C C . PHE A 1 97 ? 7.080 -7.431 12.862 1.00 89.50 97 PHE A C 1
ATOM 803 O O . PHE A 1 97 ? 7.001 -7.190 11.653 1.00 89.50 97 PHE A O 1
ATOM 810 N N . PRO A 1 98 ? 7.870 -8.417 13.338 1.00 81.06 98 PRO A N 1
ATOM 811 C CA . PRO A 1 98 ? 8.905 -9.066 12.526 1.00 81.06 98 PRO A CA 1
ATOM 812 C C . PRO A 1 98 ? 8.417 -9.600 11.175 1.00 81.06 98 PRO A C 1
ATOM 814 O O . PRO A 1 98 ? 9.144 -9.537 10.185 1.00 81.06 98 PRO A O 1
ATOM 817 N N . LEU A 1 99 ? 7.164 -10.063 11.122 1.00 79.44 99 LEU A N 1
ATOM 818 C CA . LEU A 1 99 ? 6.525 -10.518 9.890 1.00 79.44 99 LEU A CA 1
ATOM 819 C C . LEU A 1 99 ? 6.416 -9.405 8.835 1.00 79.44 99 LEU A C 1
ATOM 821 O O . LEU A 1 99 ? 6.710 -9.649 7.673 1.00 79.44 99 LEU A O 1
ATOM 825 N N . LEU A 1 100 ? 6.014 -8.194 9.230 1.00 79.19 100 LEU A N 1
ATOM 826 C CA . LEU A 1 100 ? 5.881 -7.038 8.337 1.00 79.19 100 LEU A CA 1
ATOM 827 C C . LEU A 1 100 ? 7.241 -6.410 8.028 1.00 79.19 100 LEU A C 1
ATOM 829 O O . LEU A 1 100 ? 7.497 -6.013 6.893 1.00 79.19 100 LEU A O 1
ATOM 833 N N . TYR A 1 101 ? 8.131 -6.367 9.025 1.00 81.75 101 TYR A N 1
ATOM 834 C CA . TYR A 1 101 ? 9.440 -5.723 8.918 1.00 81.75 101 TYR A CA 1
ATOM 835 C C . TYR A 1 101 ? 10.247 -6.231 7.721 1.00 81.75 101 TYR A C 1
ATOM 837 O O . TYR A 1 101 ? 10.824 -5.435 6.986 1.00 81.75 101 TYR A O 1
ATOM 845 N N . PHE A 1 102 ? 10.236 -7.543 7.480 1.00 83.50 102 PHE A N 1
ATOM 846 C CA . PHE A 1 102 ? 10.951 -8.142 6.356 1.00 83.50 102 PHE A CA 1
ATOM 847 C C . PHE A 1 102 ? 10.455 -7.640 4.989 1.00 83.50 102 PHE A C 1
ATOM 849 O O . PHE A 1 102 ? 11.265 -7.352 4.108 1.00 83.50 102 PHE A O 1
ATOM 856 N N . PHE A 1 103 ? 9.140 -7.478 4.814 1.00 82.25 103 PHE A N 1
ATOM 857 C CA . PHE A 1 103 ? 8.554 -7.025 3.549 1.0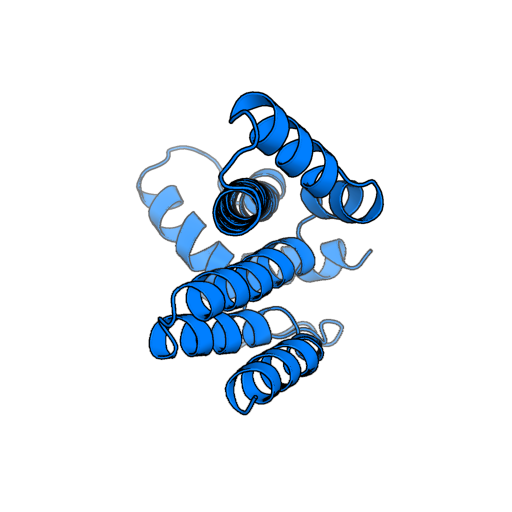0 82.25 103 PHE A CA 1
ATOM 858 C C . PHE A 1 103 ? 8.646 -5.509 3.344 1.00 82.25 103 PHE A C 1
ATOM 860 O O . PHE A 1 103 ? 8.638 -5.059 2.201 1.00 82.25 103 PHE A O 1
ATOM 867 N N . ASN A 1 104 ? 8.801 -4.724 4.415 1.00 84.00 104 ASN A N 1
ATOM 868 C CA . ASN A 1 104 ? 8.889 -3.261 4.332 1.00 84.00 104 ASN A CA 1
ATOM 869 C C . ASN A 1 104 ? 10.084 -2.769 3.497 1.00 84.00 104 ASN A C 1
ATOM 871 O O . ASN A 1 104 ? 10.003 -1.707 2.881 1.00 84.00 104 ASN A O 1
ATOM 875 N N . PHE A 1 105 ? 11.179 -3.536 3.446 1.00 86.56 105 PHE A N 1
ATOM 876 C CA . PHE A 1 105 ? 12.403 -3.163 2.720 1.00 86.56 105 PHE A CA 1
ATOM 877 C C . PHE A 1 105 ? 12.534 -3.806 1.340 1.00 86.56 105 PHE A C 1
ATOM 879 O O . PHE A 1 105 ? 13.501 -3.532 0.629 1.00 86.56 105 PHE A O 1
ATOM 886 N N . LEU A 1 106 ? 11.587 -4.659 0.959 1.00 89.94 106 LEU A N 1
ATOM 887 C CA . LEU A 1 106 ? 11.601 -5.372 -0.311 1.00 89.94 106 LEU A CA 1
ATOM 888 C C . LEU A 1 106 ? 10.498 -4.829 -1.198 1.00 89.94 106 LEU A C 1
ATOM 890 O O . LEU A 1 106 ? 9.426 -4.474 -0.718 1.00 89.94 106 LEU A O 1
ATOM 894 N N . TYR A 1 107 ? 10.757 -4.747 -2.496 1.00 92.88 107 TYR A N 1
ATOM 895 C CA . TYR A 1 107 ? 9.778 -4.268 -3.453 1.00 92.88 107 TYR A CA 1
ATOM 896 C C . TYR A 1 107 ? 8.746 -5.364 -3.741 1.00 92.88 107 TYR A C 1
ATOM 898 O O . TYR A 1 107 ? 8.934 -6.235 -4.593 1.00 92.88 107 TYR A O 1
ATOM 906 N N . TYR A 1 108 ? 7.671 -5.340 -2.953 1.00 94.00 108 TYR A N 1
ATOM 907 C CA . TYR A 1 108 ? 6.697 -6.422 -2.857 1.00 94.00 108 TYR A CA 1
ATOM 908 C C . TYR A 1 108 ? 5.264 -5.929 -2.613 1.00 94.00 108 TYR A C 1
ATOM 910 O O . TYR A 1 108 ? 5.040 -4.805 -2.171 1.00 94.00 108 TYR A O 1
ATOM 918 N N . THR A 1 109 ? 4.261 -6.764 -2.883 1.00 94.56 109 THR A N 1
ATOM 919 C CA . THR A 1 109 ? 2.844 -6.347 -2.857 1.00 94.56 109 THR A CA 1
ATOM 920 C C . THR A 1 109 ? 2.261 -6.116 -1.457 1.00 94.56 109 THR A C 1
ATOM 922 O O . THR A 1 109 ? 1.216 -5.478 -1.319 1.00 94.56 109 THR A O 1
ATOM 925 N N . ASP A 1 110 ? 2.909 -6.631 -0.413 1.00 93.31 110 ASP A N 1
ATOM 926 C CA . ASP A 1 110 ? 2.320 -6.789 0.922 1.00 93.31 110 ASP A CA 1
ATOM 927 C C . ASP A 1 110 ? 2.145 -5.464 1.678 1.00 93.31 110 ASP A C 1
ATOM 929 O O . ASP A 1 110 ? 1.124 -5.276 2.345 1.00 93.31 110 ASP A O 1
ATOM 933 N N . CYS A 1 111 ? 3.067 -4.509 1.517 1.00 94.44 111 CYS A N 1
ATOM 934 C CA . CYS A 1 111 ? 2.967 -3.191 2.153 1.00 94.44 111 CYS A CA 1
ATOM 935 C C . CYS A 1 111 ? 1.745 -2.412 1.643 1.00 94.44 111 CYS A C 1
ATOM 937 O O . CYS A 1 111 ? 0.926 -1.952 2.437 1.00 94.44 111 CYS A O 1
ATOM 939 N N . GLY A 1 112 ? 1.581 -2.310 0.317 1.00 95.81 112 GLY A N 1
ATOM 940 C CA . GLY A 1 112 ? 0.424 -1.639 -0.288 1.00 95.81 112 GLY A CA 1
ATOM 941 C C . GLY A 1 112 ? -0.890 -2.371 -0.002 1.00 95.81 112 GLY A C 1
ATOM 942 O O . GLY A 1 112 ? -1.882 -1.745 0.365 1.00 95.81 112 GLY A O 1
ATOM 943 N N . SER A 1 113 ? -0.875 -3.706 -0.071 1.00 96.44 113 SER A N 1
ATOM 944 C CA . SER A 1 113 ? -2.002 -4.563 0.313 1.00 96.44 113 SER A CA 1
ATOM 945 C C . SER A 1 113 ? -2.496 -4.265 1.734 1.00 96.44 113 SER A C 1
ATOM 947 O O . SER A 1 113 ? -3.670 -3.955 1.934 1.00 96.44 113 SER A O 1
ATOM 949 N N . THR A 1 114 ? -1.591 -4.311 2.714 1.00 95.62 114 THR A N 1
ATOM 950 C CA . THR A 1 114 ? -1.907 -4.072 4.130 1.00 95.62 114 THR A CA 1
ATOM 951 C C . THR A 1 114 ? -2.411 -2.649 4.352 1.00 95.62 114 THR A C 1
ATOM 953 O O . THR A 1 114 ? -3.431 -2.457 5.014 1.00 95.62 114 THR A O 1
ATOM 956 N N . PHE A 1 115 ? -1.756 -1.657 3.738 1.00 97.38 115 PHE A N 1
ATOM 957 C CA . PHE A 1 115 ? -2.175 -0.260 3.810 1.00 97.38 115 PHE A CA 1
ATOM 958 C C . PHE A 1 115 ? -3.631 -0.071 3.365 1.00 97.38 115 PHE A C 1
ATOM 960 O O . PHE A 1 115 ? -4.432 0.487 4.116 1.00 97.38 115 PHE A O 1
ATOM 967 N N . PHE A 1 116 ? -4.000 -0.554 2.173 1.00 98.25 116 PHE A N 1
ATOM 968 C CA . PHE A 1 116 ? -5.349 -0.350 1.638 1.00 98.25 116 PHE A CA 1
ATOM 969 C C . PHE A 1 116 ? -6.423 -1.146 2.390 1.00 98.25 116 PHE A C 1
ATOM 971 O O . PHE A 1 116 ? -7.522 -0.626 2.584 1.00 98.25 116 PHE A O 1
ATOM 978 N N . VAL A 1 117 ? -6.117 -2.355 2.878 1.00 97.88 117 VAL A N 1
ATOM 979 C CA . VAL A 1 117 ? -7.044 -3.122 3.732 1.00 97.88 117 VAL A CA 1
ATOM 980 C C . VAL A 1 117 ? -7.316 -2.385 5.048 1.00 97.88 117 VAL A C 1
ATOM 982 O O . VAL A 1 117 ? -8.472 -2.248 5.453 1.00 97.88 117 VAL A O 1
ATOM 985 N N . LEU A 1 118 ? -6.279 -1.856 5.702 1.00 97.44 118 LEU A N 1
ATOM 986 C CA . LEU A 1 118 ? -6.447 -1.089 6.938 1.00 97.44 118 LEU A CA 1
ATOM 987 C C . LEU A 1 118 ? -7.117 0.264 6.693 1.00 97.44 118 LEU A C 1
ATOM 989 O O . LEU A 1 118 ? -7.901 0.714 7.525 1.00 97.44 118 LEU A O 1
ATOM 993 N N . LEU A 1 119 ? -6.860 0.906 5.552 1.00 98.25 119 LEU A N 1
ATOM 994 C CA . LEU A 1 119 ? -7.532 2.146 5.168 1.00 98.25 119 LEU A CA 1
ATOM 995 C C . LEU A 1 119 ? -9.031 1.920 4.936 1.00 98.25 119 LEU A C 1
ATOM 997 O O . LEU A 1 119 ? -9.851 2.703 5.419 1.00 98.25 119 LEU A O 1
ATOM 1001 N N . MET A 1 120 ? -9.390 0.821 4.263 1.00 97.81 120 MET A N 1
ATOM 1002 C CA . MET A 1 120 ? -10.775 0.370 4.130 1.00 97.81 120 MET A CA 1
ATOM 1003 C C . MET A 1 120 ? -11.416 0.187 5.508 1.00 97.81 120 MET A C 1
ATOM 1005 O O . MET A 1 120 ? -12.484 0.746 5.757 1.00 97.81 120 MET A O 1
ATOM 1009 N N . TYR A 1 121 ? -10.751 -0.527 6.421 1.00 96.94 121 TYR A N 1
ATOM 1010 C CA . TYR A 1 121 ? -11.249 -0.720 7.784 1.00 96.94 121 TYR A CA 1
ATOM 1011 C C . TYR A 1 121 ? -11.432 0.607 8.533 1.00 96.94 121 TYR A C 1
ATOM 1013 O O . TYR A 1 121 ? -12.473 0.850 9.141 1.00 96.94 121 TYR A O 1
ATOM 1021 N N . TYR A 1 122 ? -10.452 1.507 8.452 1.00 97.19 122 TYR A N 1
ATOM 1022 C CA . TYR A 1 122 ? -10.521 2.818 9.087 1.00 97.19 122 TYR A CA 1
ATOM 1023 C C . TYR A 1 122 ? -11.715 3.642 8.587 1.00 97.19 122 TYR A C 1
ATOM 1025 O O . TYR A 1 122 ? -12.465 4.203 9.388 1.00 97.19 122 TYR A O 1
ATOM 1033 N N . TRP A 1 123 ? -11.932 3.710 7.272 1.00 96.81 123 TRP A N 1
ATOM 1034 C CA . TRP A 1 123 ? -13.086 4.417 6.714 1.00 96.81 123 TRP A CA 1
ATOM 1035 C C . TRP A 1 123 ? -14.412 3.734 7.032 1.00 96.81 123 TRP A C 1
ATOM 1037 O O . TRP A 1 123 ? -15.400 4.428 7.279 1.00 96.81 123 TRP A O 1
ATOM 1047 N N . HIS A 1 124 ? -14.422 2.405 7.121 1.00 95.19 124 HIS A N 1
ATOM 1048 C CA . HIS A 1 124 ? -15.575 1.649 7.589 1.00 95.19 124 HIS A CA 1
ATOM 1049 C C . HIS A 1 124 ? -15.946 2.024 9.037 1.00 95.19 124 HIS A C 1
ATOM 1051 O O . HIS A 1 124 ? -17.093 2.385 9.289 1.00 95.19 124 HIS A O 1
ATOM 1057 N N . LEU A 1 125 ? -14.979 2.088 9.967 1.00 94.56 125 LEU A N 1
ATOM 1058 C CA . LEU A 1 125 ? -15.205 2.566 11.347 1.00 94.56 125 LEU A CA 1
ATOM 1059 C C . LEU A 1 125 ? -15.781 3.990 11.399 1.00 94.56 125 LEU A C 1
ATOM 1061 O O . LEU A 1 125 ? -16.543 4.345 12.299 1.00 94.56 125 LEU A O 1
ATOM 1065 N N . ARG A 1 126 ? -15.423 4.825 10.420 1.00 94.69 126 ARG A N 1
ATOM 1066 C CA . ARG A 1 126 ? -15.910 6.204 10.274 1.00 94.69 126 ARG A CA 1
ATOM 1067 C C . ARG A 1 126 ? -17.244 6.308 9.529 1.00 94.69 126 ARG A C 1
ATOM 1069 O O . ARG A 1 126 ? -17.715 7.427 9.344 1.00 94.69 126 ARG A O 1
ATOM 1076 N N . LYS A 1 127 ? -17.851 5.182 9.135 1.00 94.44 127 LYS A N 1
ATOM 1077 C CA . LYS A 1 127 ? -19.089 5.088 8.338 1.00 94.44 127 LYS A CA 1
ATOM 1078 C C . LYS A 1 127 ? -18.990 5.732 6.947 1.00 94.44 127 LYS A C 1
ATOM 1080 O O . LYS A 1 127 ? -20.001 6.064 6.334 1.00 94.44 127 LYS A O 1
ATOM 1085 N N . PHE A 1 128 ? -17.776 5.892 6.419 1.00 95.12 128 PHE A N 1
ATOM 1086 C CA . PHE A 1 128 ? -17.531 6.360 5.053 1.00 95.12 128 PHE A CA 1
ATOM 1087 C C . PHE A 1 128 ? -17.458 5.168 4.098 1.00 95.12 128 PHE A C 1
ATOM 1089 O O . PHE A 1 128 ? -16.394 4.820 3.588 1.00 95.12 128 PHE A O 1
ATOM 1096 N N . TYR A 1 129 ? -18.605 4.525 3.870 1.00 93.88 129 TYR A N 1
ATOM 1097 C CA . TYR A 1 129 ? -18.677 3.251 3.147 1.00 93.88 129 TYR A CA 1
ATOM 1098 C C . TYR A 1 129 ? -18.192 3.345 1.702 1.00 93.88 129 TYR A C 1
ATOM 1100 O O . TYR A 1 129 ? -17.478 2.461 1.254 1.00 93.88 129 TYR A O 1
ATOM 1108 N N . PHE A 1 130 ? -18.494 4.438 0.994 1.00 94.81 130 PHE A N 1
ATOM 1109 C CA . PHE A 1 130 ? -18.012 4.620 -0.377 1.00 94.81 130 PHE A CA 1
ATOM 1110 C C . PHE A 1 130 ? -16.478 4.644 -0.446 1.00 94.81 130 PHE A C 1
ATOM 1112 O O . PHE A 1 130 ? -15.874 3.904 -1.221 1.00 94.81 130 PHE A O 1
ATOM 1119 N N . SER A 1 131 ? -15.837 5.444 0.413 1.00 96.69 131 SER A N 1
ATOM 1120 C CA . SER A 1 131 ? -14.376 5.489 0.513 1.00 96.69 131 SER A CA 1
ATOM 1121 C C . SER A 1 131 ? -13.812 4.130 0.928 1.00 96.69 131 SER A C 1
ATOM 1123 O O . SER A 1 131 ? -12.836 3.672 0.339 1.00 96.69 131 SER A O 1
ATOM 1125 N N . ALA A 1 132 ? -14.446 3.456 1.894 1.00 96.44 132 ALA A N 1
ATOM 1126 C CA . ALA A 1 132 ? -14.042 2.125 2.336 1.00 96.44 132 ALA A CA 1
ATOM 1127 C C . ALA A 1 132 ? -14.077 1.105 1.186 1.00 96.44 132 ALA A C 1
ATOM 1129 O O . ALA A 1 132 ? -13.080 0.426 0.953 1.00 96.44 132 ALA A O 1
ATOM 1130 N N . SER A 1 133 ? -15.169 1.050 0.419 1.00 95.00 133 SER A N 1
ATOM 1131 C CA . SER A 1 133 ? -15.299 0.186 -0.759 1.00 95.00 133 SER A CA 1
ATOM 1132 C C . SER A 1 133 ? -14.270 0.522 -1.833 1.00 95.00 133 SER A C 1
ATOM 1134 O O . SER A 1 133 ? -13.700 -0.388 -2.429 1.00 95.00 133 SER A O 1
ATOM 1136 N N . PHE A 1 134 ? -13.981 1.808 -2.053 1.00 97.06 134 PHE A N 1
ATOM 1137 C CA 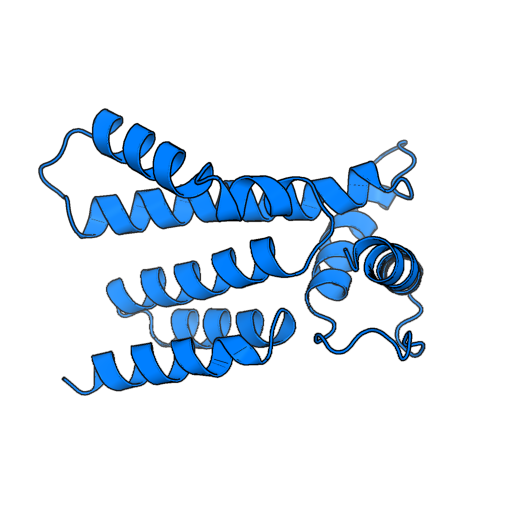. PHE A 1 134 ? -12.941 2.225 -2.989 1.00 97.06 134 PHE A CA 1
ATOM 1138 C C . PHE A 1 134 ? -11.550 1.742 -2.550 1.00 97.06 134 PHE A C 1
ATOM 1140 O O . PHE A 1 134 ? -10.847 1.118 -3.342 1.00 97.06 134 PHE A O 1
ATOM 1147 N N . ALA A 1 135 ? -11.165 1.946 -1.284 1.00 97.50 135 ALA A N 1
ATOM 1148 C CA . ALA A 1 135 ? -9.913 1.400 -0.747 1.00 97.50 135 ALA A CA 1
ATOM 1149 C C . ALA A 1 135 ? -9.865 -0.132 -0.833 1.00 97.50 135 ALA A C 1
ATOM 1151 O O . ALA A 1 135 ? -8.833 -0.688 -1.204 1.00 97.50 135 ALA A O 1
ATOM 1152 N N . GLY A 1 136 ? -10.980 -0.810 -0.548 1.00 96.94 136 GLY A N 1
ATOM 1153 C CA . GLY A 1 136 ? -11.114 -2.257 -0.698 1.00 96.94 136 GLY A CA 1
ATOM 1154 C C . GLY A 1 136 ? -10.856 -2.717 -2.131 1.00 96.94 136 GLY A C 1
ATOM 1155 O O . GLY A 1 136 ? -10.009 -3.582 -2.353 1.00 96.94 136 GLY A O 1
ATOM 1156 N N . ALA A 1 137 ? -11.499 -2.082 -3.112 1.00 96.94 137 ALA A N 1
ATOM 1157 C CA . ALA A 1 137 ? -11.294 -2.374 -4.527 1.00 96.94 137 ALA A CA 1
ATOM 1158 C C . ALA A 1 137 ? -9.835 -2.146 -4.956 1.00 96.94 137 ALA A C 1
ATOM 1160 O O . ALA A 1 137 ? -9.253 -2.987 -5.640 1.00 96.94 137 ALA A O 1
ATOM 1161 N N . VAL A 1 138 ? -9.207 -1.057 -4.499 1.00 97.81 138 VAL A N 1
ATOM 1162 C CA . VAL A 1 138 ? -7.781 -0.796 -4.750 1.00 97.81 138 VAL A CA 1
ATOM 1163 C C . VAL A 1 138 ? -6.895 -1.866 -4.104 1.00 97.81 138 VAL A C 1
ATOM 1165 O O . VAL A 1 138 ? -5.925 -2.302 -4.720 1.00 97.81 138 VAL A O 1
ATOM 1168 N N . SER A 1 139 ? -7.238 -2.361 -2.910 1.00 97.56 139 SER A N 1
ATOM 1169 C CA . SER A 1 139 ? -6.480 -3.432 -2.250 1.00 97.56 139 SER A CA 1
ATOM 1170 C C . SER A 1 139 ? -6.435 -4.726 -3.076 1.00 97.56 139 SER A C 1
ATOM 1172 O O . SER A 1 139 ? -5.425 -5.436 -3.041 1.00 97.56 139 SER A O 1
ATOM 1174 N N . LEU A 1 140 ? -7.476 -5.015 -3.870 1.00 97.50 140 LEU A N 1
ATOM 1175 C CA . LEU A 1 140 ? -7.508 -6.179 -4.763 1.00 97.50 140 LEU A CA 1
ATOM 1176 C C . LEU A 1 140 ? -6.489 -6.074 -5.897 1.00 97.50 140 LEU A C 1
ATOM 1178 O O . LEU A 1 140 ? -6.005 -7.100 -6.364 1.00 97.50 140 LEU A O 1
ATOM 1182 N N . LEU A 1 141 ? -6.120 -4.856 -6.313 1.00 97.00 141 LEU A N 1
ATOM 1183 C CA . LEU A 1 141 ? -5.074 -4.645 -7.316 1.00 97.00 141 LEU A CA 1
ATOM 1184 C C . LEU A 1 141 ? -3.687 -5.040 -6.793 1.00 97.00 141 LEU A C 1
ATOM 1186 O O . LEU A 1 141 ? -2.790 -5.287 -7.591 1.00 97.00 141 LEU A O 1
ATOM 1190 N N . PHE A 1 142 ? -3.492 -5.106 -5.475 1.00 96.38 142 PHE A N 1
ATOM 1191 C CA . PHE A 1 142 ? -2.248 -5.604 -4.887 1.00 96.38 142 PHE A CA 1
ATOM 1192 C C . PHE A 1 142 ? -2.289 -7.117 -4.709 1.00 96.38 142 PHE A C 1
ATOM 1194 O O . PHE A 1 142 ? -1.336 -7.800 -5.076 1.00 96.38 142 PHE A O 1
ATOM 1201 N N . ARG A 1 143 ? -3.383 -7.652 -4.149 1.00 96.06 143 ARG A N 1
ATOM 1202 C CA . ARG A 1 143 ? -3.529 -9.090 -3.896 1.00 96.06 143 ARG A CA 1
ATOM 1203 C C . ARG A 1 143 ? -4.983 -9.536 -4.038 1.00 96.06 143 ARG A C 1
ATOM 1205 O O . ARG A 1 143 ? -5.870 -8.999 -3.381 1.00 96.06 143 ARG A O 1
ATOM 1212 N N . GLN A 1 144 ? -5.209 -10.601 -4.808 1.00 95.19 144 GLN A N 1
ATOM 1213 C CA . GLN A 1 144 ? -6.532 -11.226 -4.974 1.00 95.19 144 GLN A CA 1
ATOM 1214 C C . GLN A 1 144 ? -7.095 -11.749 -3.642 1.00 95.19 144 GLN A C 1
ATOM 1216 O O . GLN A 1 144 ? -8.292 -11.657 -3.382 1.00 95.19 144 GLN A O 1
ATOM 1221 N N . THR A 1 145 ? -6.218 -12.234 -2.757 1.00 95.88 145 THR A N 1
ATOM 1222 C CA . THR A 1 145 ? -6.575 -12.758 -1.430 1.00 95.88 145 THR A CA 1
ATOM 1223 C C . THR A 1 145 ? -7.255 -11.723 -0.528 1.00 95.88 145 THR A C 1
ATOM 1225 O O . THR A 1 145 ? -7.935 -12.104 0.420 1.00 95.88 145 THR A O 1
ATOM 1228 N N . ASN A 1 146 ? -7.129 -10.423 -0.826 1.00 97.19 146 ASN A N 1
ATOM 1229 C CA . ASN A 1 146 ? -7.771 -9.363 -0.046 1.00 97.19 146 ASN A CA 1
ATOM 1230 C C . ASN A 1 146 ? -9.299 -9.347 -0.165 1.00 97.19 146 ASN A C 1
ATOM 1232 O O . ASN A 1 146 ? -9.959 -8.688 0.638 1.00 97.19 146 ASN A O 1
ATOM 1236 N N . ILE A 1 147 ? -9.871 -10.104 -1.108 1.00 96.31 147 ILE A N 1
ATOM 1237 C CA . ILE A 1 147 ? -11.322 -10.276 -1.230 1.00 96.31 147 ILE A CA 1
ATOM 1238 C C . ILE A 1 147 ? -11.957 -10.740 0.091 1.00 96.31 147 ILE A C 1
ATOM 1240 O O . ILE A 1 147 ? -13.046 -10.287 0.440 1.00 96.31 147 ILE A O 1
ATOM 1244 N N . VAL A 1 148 ? -11.245 -11.561 0.872 1.00 96.81 148 VAL A N 1
ATOM 1245 C CA . VAL A 1 148 ? -11.701 -12.063 2.178 1.00 96.81 148 VAL A CA 1
ATOM 1246 C C . VAL A 1 148 ? -11.987 -10.912 3.148 1.00 96.81 148 VAL A C 1
ATOM 1248 O O . VAL A 1 148 ? -13.012 -10.918 3.827 1.00 96.81 148 VAL A O 1
ATOM 1251 N N . TRP A 1 149 ? -11.130 -9.888 3.172 1.00 95.50 149 TRP A N 1
ATOM 1252 C CA . TRP A 1 149 ? -11.300 -8.728 4.050 1.00 95.50 149 TRP A CA 1
ATOM 1253 C C . TRP A 1 149 ? -12.474 -7.849 3.634 1.00 95.50 149 TRP A C 1
ATOM 1255 O O . TRP A 1 149 ? -13.178 -7.330 4.498 1.00 95.50 149 TRP A O 1
ATOM 1265 N N . MET A 1 150 ? -12.716 -7.701 2.327 1.00 93.56 150 MET A N 1
ATOM 1266 C CA . MET A 1 150 ? -13.888 -6.963 1.853 1.00 93.56 150 MET A CA 1
ATOM 1267 C C . MET A 1 150 ? -15.179 -7.641 2.306 1.00 93.56 150 MET A C 1
ATOM 1269 O O . MET A 1 150 ? -16.032 -6.977 2.888 1.00 93.56 150 MET A O 1
ATOM 1273 N N . PHE A 1 151 ? -15.294 -8.961 2.116 1.00 93.81 151 PHE A N 1
ATOM 1274 C CA . PHE A 1 151 ? -16.454 -9.714 2.595 1.00 93.81 151 PHE A CA 1
ATOM 1275 C C . PHE A 1 151 ? -16.628 -9.586 4.106 1.00 93.81 151 PHE A C 1
ATOM 1277 O O . PHE A 1 151 ? -17.732 -9.311 4.569 1.00 93.81 151 PHE A O 1
ATOM 1284 N N . TYR A 1 152 ? -15.542 -9.727 4.867 1.00 93.50 152 TYR A N 1
ATOM 1285 C CA . TYR A 1 152 ? -15.580 -9.591 6.318 1.00 93.50 152 TYR A CA 1
ATOM 1286 C C . TYR A 1 152 ? -16.134 -8.226 6.762 1.00 93.50 152 TYR A C 1
ATOM 1288 O O . TYR A 1 152 ? -17.054 -8.176 7.576 1.00 93.50 152 TYR A O 1
ATOM 1296 N N . PHE A 1 153 ? -15.650 -7.115 6.197 1.00 91.81 153 PHE A N 1
ATOM 1297 C CA . PHE A 1 153 ? -16.144 -5.786 6.577 1.00 91.81 153 PHE A CA 1
ATOM 1298 C C . PHE A 1 153 ? -17.551 -5.485 6.059 1.00 91.81 153 PHE A C 1
ATOM 1300 O O . PHE A 1 153 ? -18.297 -4.773 6.725 1.00 91.81 153 PHE A O 1
ATOM 1307 N N . THR A 1 154 ? -17.954 -6.036 4.913 1.00 89.25 154 THR A N 1
ATOM 1308 C CA . THR A 1 154 ? -19.351 -5.947 4.473 1.00 89.25 154 THR A CA 1
ATOM 1309 C C . THR A 1 154 ? -20.278 -6.682 5.438 1.00 89.25 154 THR A C 1
ATOM 1311 O O . THR A 1 154 ? -21.317 -6.138 5.797 1.00 89.25 154 THR A O 1
ATOM 1314 N N . LEU A 1 155 ? -19.896 -7.872 5.914 1.00 89.81 155 LEU A N 1
ATOM 1315 C CA . LEU A 1 155 ? -20.683 -8.619 6.899 1.00 89.81 155 LEU A CA 1
ATOM 1316 C C . LEU A 1 155 ? -20.802 -7.867 8.228 1.00 89.81 155 LEU A C 1
ATOM 1318 O O . LEU A 1 155 ? -21.893 -7.813 8.783 1.00 89.81 155 LEU A O 1
ATOM 1322 N N . LEU A 1 156 ? -19.729 -7.223 8.700 1.00 85.44 156 LEU A N 1
ATOM 1323 C CA . LEU A 1 156 ? -19.782 -6.376 9.900 1.00 85.44 156 LEU A CA 1
ATOM 1324 C C . LEU A 1 156 ? -20.752 -5.191 9.779 1.00 85.44 156 LEU A C 1
ATOM 1326 O O . LEU A 1 156 ? -21.170 -4.670 10.801 1.00 85.44 156 LEU A O 1
ATOM 1330 N N . GLN A 1 157 ? -21.110 -4.757 8.567 1.00 78.50 157 GLN A N 1
ATOM 1331 C CA . GLN A 1 157 ? -22.086 -3.680 8.367 1.00 78.50 157 GLN A CA 1
ATOM 1332 C C . GLN A 1 157 ? -23.537 -4.133 8.577 1.00 78.50 157 GLN A C 1
ATOM 1334 O O . GLN A 1 157 ? -24.417 -3.301 8.789 1.00 78.50 157 GLN A O 1
ATOM 1339 N N . VAL A 1 158 ? -23.801 -5.432 8.414 1.00 66.56 158 VAL A N 1
ATOM 1340 C CA . VAL A 1 158 ? -25.153 -6.008 8.456 1.00 66.56 158 VAL A CA 1
ATOM 1341 C C . VAL A 1 158 ? -25.625 -6.231 9.901 1.00 66.56 158 VAL A C 1
ATOM 1343 O O . VAL A 1 158 ? -26.824 -6.392 10.124 1.00 66.56 158 VAL A O 1
ATOM 1346 N N . TYR A 1 159 ? -24.705 -6.190 10.870 1.00 52.53 159 TYR A N 1
ATOM 1347 C CA . TYR A 1 159 ? -24.954 -6.339 12.307 1.00 52.53 159 TYR A CA 1
ATOM 1348 C C . TYR A 1 159 ? -24.781 -5.010 13.048 1.00 52.53 159 TYR A C 1
ATOM 1350 O O . TYR A 1 159 ? -25.550 -4.783 14.009 1.00 52.53 159 TYR A O 1
#